Protein AF-A0A931EDD7-F1 (afdb_monomer_lite)

Radius of gyration: 15.5 Å; chains: 1; bounding box: 37×29×43 Å

pLDDT: mean 77.23, std 17.89, range [28.16, 93.38]

Secondary structure (DSSP, 8-state):
--STTSPP---PPP--EEEEE-----TT-----B--SSSEEEE--S-BEEEEETTEEEEE-TT-EEEE---STT-EE-S----B-----EEEE--

Sequence (95 aa):
MFAPPAPPLDVSDAVPVRELLFIRFAAGWTDPAHPAPARQWMFVLSGRGETTVDGETRAWGPGDVFLLEDTSGPGHGPPSSKMLCWPWSVAKGIG

Foldseek 3Di:
DPDPPDDDDDDDPDFDFPDKDKDDDAFQDFDAFDADCAFWKDAQQAWKWWKDDPNDIDIDGHGDMDGRPRNDDRHMGDVDIGTDDDIGIITHTDD

Structure (mmCIF, N/CA/C/O backbone):
data_AF-A0A931EDD7-F1
#
_entry.id   AF-A0A931EDD7-F1
#
loop_
_atom_site.group_PDB
_atom_site.id
_atom_site.type_symbol
_atom_site.label_atom_id
_atom_site.label_alt_id
_atom_site.label_comp_id
_atom_site.label_asym_id
_atom_site.label_entity_id
_atom_site.label_seq_id
_atom_site.pdbx_PDB_ins_code
_atom_site.Cartn_x
_atom_site.Cartn_y
_atom_site.Cartn_z
_atom_site.occupancy
_atom_site.B_iso_or_equiv
_atom_site.auth_seq_id
_atom_site.auth_comp_id
_atom_site.auth_asym_id
_atom_site.auth_atom_id
_atom_site.pdbx_PDB_model_num
ATOM 1 N N . MET A 1 1 ? 16.829 -9.693 -17.714 1.00 64.81 1 MET A N 1
ATOM 2 C CA . MET A 1 1 ? 17.022 -8.535 -18.621 1.00 64.81 1 MET A CA 1
ATOM 3 C C . MET A 1 1 ? 15.655 -7.926 -18.876 1.00 64.81 1 MET A C 1
ATOM 5 O O . MET A 1 1 ? 14.783 -8.672 -19.294 1.00 64.81 1 MET A O 1
ATOM 9 N N . PHE A 1 2 ? 15.446 -6.643 -18.566 1.00 78.69 2 PHE A N 1
ATOM 10 C CA . PHE A 1 2 ? 14.110 -6.026 -18.611 1.00 78.69 2 PHE A CA 1
ATOM 11 C C . PHE A 1 2 ? 13.738 -5.505 -20.006 1.00 78.69 2 PHE A C 1
ATOM 13 O O . PHE A 1 2 ? 12.757 -5.952 -20.589 1.00 78.69 2 PHE A O 1
ATOM 20 N N . ALA A 1 3 ? 14.545 -4.593 -20.558 1.00 83.50 3 ALA A N 1
ATOM 21 C CA . ALA A 1 3 ? 14.294 -3.969 -21.856 1.00 83.50 3 ALA A CA 1
ATOM 22 C C . ALA A 1 3 ? 15.617 -3.553 -22.539 1.00 83.50 3 ALA A C 1
ATOM 24 O O . ALA A 1 3 ? 16.202 -2.539 -22.159 1.00 83.50 3 ALA A O 1
ATOM 25 N N . PRO A 1 4 ? 16.121 -4.296 -23.542 1.00 82.38 4 PRO A N 1
ATOM 26 C CA . PRO A 1 4 ? 17.219 -3.819 -24.385 1.00 82.38 4 PRO A CA 1
ATOM 27 C C . PRO A 1 4 ? 16.820 -2.515 -25.111 1.00 82.38 4 PRO A C 1
ATOM 29 O O . PRO A 1 4 ? 15.659 -2.388 -25.499 1.00 82.38 4 PRO A O 1
ATOM 32 N N . PRO A 1 5 ? 17.739 -1.558 -25.348 1.00 90.12 5 PRO A N 1
ATOM 33 C CA . PRO A 1 5 ? 19.176 -1.589 -25.069 1.00 90.12 5 PRO A CA 1
ATOM 34 C C . PRO A 1 5 ? 19.556 -1.017 -23.687 1.00 90.12 5 PRO A C 1
ATOM 36 O O . PRO A 1 5 ? 20.710 -0.639 -23.494 1.00 90.12 5 PRO A O 1
ATOM 39 N N . ALA A 1 6 ? 18.618 -0.897 -22.738 1.00 89.56 6 ALA A N 1
ATOM 40 C CA . ALA A 1 6 ? 18.935 -0.353 -21.420 1.00 89.56 6 ALA A CA 1
ATOM 41 C C . ALA A 1 6 ? 19.986 -1.222 -20.691 1.00 89.56 6 ALA A C 1
ATOM 43 O O . ALA A 1 6 ? 19.992 -2.448 -20.868 1.00 89.56 6 ALA A O 1
ATOM 44 N N . PRO A 1 7 ? 20.858 -0.616 -19.860 1.00 90.88 7 PRO A N 1
ATOM 45 C CA . PRO A 1 7 ? 21.776 -1.362 -19.006 1.00 90.88 7 PRO A CA 1
ATOM 46 C C . PRO A 1 7 ? 21.047 -2.392 -18.126 1.00 90.88 7 PRO A C 1
ATOM 48 O O . PRO A 1 7 ? 19.865 -2.207 -17.816 1.00 90.88 7 PRO A O 1
ATOM 51 N N . PRO A 1 8 ? 21.728 -3.466 -17.687 1.00 88.88 8 PRO A N 1
ATOM 52 C CA . PRO A 1 8 ? 21.177 -4.376 -16.692 1.00 88.88 8 PRO A CA 1
ATOM 53 C C . PRO A 1 8 ? 20.741 -3.628 -15.427 1.00 88.88 8 PRO A C 1
ATOM 55 O O . PRO A 1 8 ? 21.446 -2.745 -14.943 1.00 88.88 8 PRO A O 1
ATOM 58 N N . LEU A 1 9 ? 19.593 -4.029 -14.891 1.00 89.94 9 LEU A N 1
ATOM 59 C CA . LEU A 1 9 ? 19.098 -3.645 -13.576 1.00 89.94 9 LEU A CA 1
ATOM 60 C C . LEU A 1 9 ? 18.587 -4.895 -12.860 1.00 89.94 9 LEU A C 1
ATOM 62 O O . LEU A 1 9 ? 18.176 -5.859 -13.520 1.00 89.94 9 LEU A O 1
ATOM 66 N N . ASP A 1 10 ? 18.587 -4.850 -11.533 1.00 90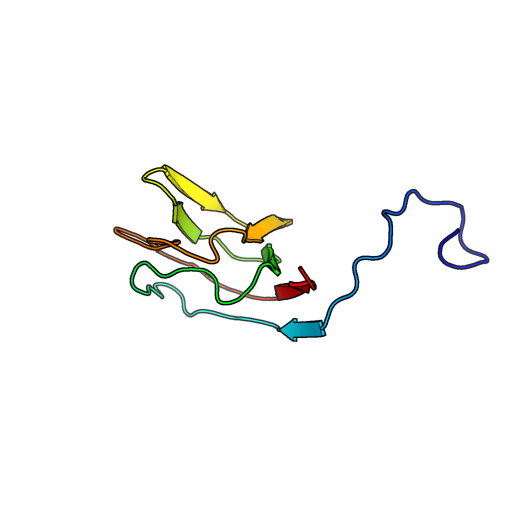.62 10 ASP A N 1
ATOM 67 C CA . ASP A 1 10 ? 17.917 -5.849 -10.711 1.00 90.62 10 ASP A CA 1
ATOM 68 C C . ASP A 1 10 ? 16.399 -5.690 -10.857 1.00 90.62 10 ASP A C 1
ATOM 70 O O . ASP A 1 10 ? 15.858 -4.583 -10.807 1.00 90.62 10 ASP A O 1
ATOM 74 N N . VAL A 1 11 ? 15.708 -6.806 -11.077 1.00 88.75 11 VAL A N 1
ATOM 75 C CA . VAL A 1 11 ? 14.250 -6.866 -11.233 1.00 88.75 11 VAL A CA 1
ATOM 76 C C . VAL A 1 11 ? 13.760 -8.080 -10.461 1.00 88.75 11 VAL A C 1
ATOM 78 O O . VAL A 1 11 ? 14.406 -9.128 -10.497 1.00 88.75 11 VAL A O 1
ATOM 81 N N . SER A 1 12 ? 12.624 -7.953 -9.779 1.00 88.12 12 SER A N 1
ATOM 82 C CA . SER A 1 12 ? 11.923 -9.110 -9.226 1.00 88.12 12 SER A CA 1
ATOM 83 C C . SER A 1 12 ? 11.388 -10.016 -10.338 1.00 88.12 12 SER A C 1
ATOM 85 O O . SER A 1 12 ? 11.275 -9.612 -11.499 1.00 88.12 12 SER A O 1
ATOM 87 N N . ASP A 1 13 ? 10.932 -11.208 -9.962 1.00 88.75 13 ASP A N 1
ATOM 88 C CA . ASP A 1 13 ? 9.995 -11.945 -10.80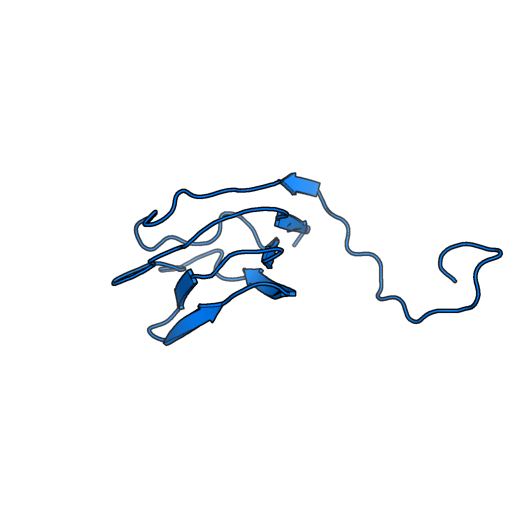4 1.00 88.75 13 ASP A CA 1
ATOM 89 C C . ASP A 1 13 ? 8.727 -11.112 -11.069 1.00 88.75 13 ASP A C 1
ATOM 91 O O . ASP A 1 13 ? 8.337 -10.240 -10.280 1.00 88.75 13 ASP A O 1
ATOM 95 N N . ALA A 1 14 ? 8.083 -11.369 -12.207 1.00 85.81 14 ALA A N 1
ATOM 96 C CA . ALA A 1 14 ? 6.853 -10.686 -12.581 1.00 85.81 14 ALA A CA 1
ATOM 97 C C . ALA A 1 14 ? 5.679 -11.196 -11.733 1.00 85.81 14 ALA A C 1
ATOM 99 O O . ALA A 1 14 ? 5.324 -12.372 -11.798 1.00 85.81 14 ALA A O 1
ATOM 100 N N . VAL A 1 15 ? 5.034 -10.299 -10.983 1.00 84.31 15 VAL A N 1
ATOM 101 C CA . VAL A 1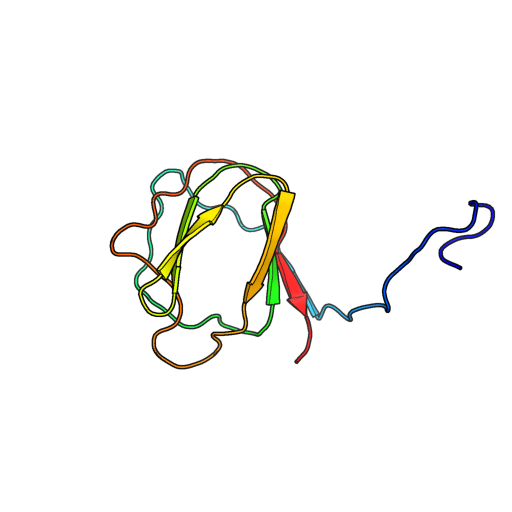 15 ? 3.793 -10.608 -10.262 1.00 84.31 15 VAL A CA 1
ATOM 102 C C . VAL A 1 15 ? 2.600 -10.352 -11.192 1.00 84.31 15 VAL A C 1
ATOM 104 O O . VAL A 1 15 ? 2.349 -9.195 -11.537 1.00 84.31 15 VAL A O 1
ATOM 107 N N . PRO A 1 16 ? 1.843 -11.382 -11.616 1.00 83.19 16 PRO A N 1
ATOM 108 C CA . PRO A 1 16 ? 0.623 -11.181 -12.390 1.00 83.19 16 PRO A CA 1
ATOM 109 C C . PRO A 1 16 ? -0.433 -10.422 -11.574 1.00 83.19 16 PRO A C 1
ATOM 111 O O . PRO A 1 16 ? -0.808 -10.817 -10.468 1.00 83.19 16 PRO A O 1
ATOM 114 N N . VAL A 1 17 ? -0.933 -9.331 -12.155 1.00 81.25 17 VAL A N 1
ATOM 115 C CA . VAL A 1 17 ? -1.975 -8.467 -11.586 1.00 81.25 17 VAL A CA 1
ATOM 116 C C . VAL A 1 17 ? -3.261 -8.669 -12.377 1.00 81.25 17 VAL A C 1
ATOM 118 O O . VAL A 1 17 ? -3.258 -8.583 -13.603 1.00 81.25 17 VAL A O 1
ATOM 121 N N . ARG A 1 18 ? -4.370 -8.923 -11.677 1.00 83.94 18 ARG A N 1
ATOM 122 C CA . ARG A 1 18 ? -5.698 -9.059 -12.295 1.00 83.94 18 ARG A CA 1
ATOM 123 C C . ARG A 1 18 ? -6.337 -7.697 -12.568 1.00 83.94 18 ARG A C 1
ATOM 125 O O . ARG A 1 18 ? -6.917 -7.485 -13.625 1.00 83.94 18 ARG A O 1
ATOM 132 N N . GLU A 1 19 ? -6.254 -6.801 -11.590 1.00 84.31 19 GLU A N 1
ATOM 133 C CA . GLU A 1 19 ? -6.894 -5.484 -11.579 1.00 84.31 19 GLU A CA 1
ATOM 134 C C . GLU A 1 19 ? -5.915 -4.463 -10.971 1.00 84.31 19 GLU A C 1
ATOM 136 O O . GLU A 1 19 ? -5.312 -4.721 -9.928 1.00 84.31 19 GLU A O 1
ATOM 141 N N . LEU A 1 20 ? -5.773 -3.298 -11.607 1.00 84.44 20 LEU A N 1
ATOM 142 C CA . LEU A 1 20 ? -5.053 -2.141 -11.067 1.00 84.44 20 LEU A CA 1
ATOM 143 C C . LEU A 1 20 ? -6.074 -1.029 -10.809 1.00 84.44 20 LEU A C 1
ATOM 145 O O . LEU A 1 20 ? -6.821 -0.644 -11.708 1.00 84.44 20 LEU A O 1
ATOM 149 N N . LEU A 1 21 ? -6.106 -0.522 -9.583 1.00 82.50 21 LEU A N 1
ATOM 150 C CA . LEU A 1 21 ? -7.024 0.514 -9.124 1.00 82.50 21 LEU A CA 1
ATOM 151 C C . LEU A 1 21 ? -6.225 1.732 -8.661 1.00 82.50 21 LEU A C 1
ATOM 153 O O . LEU A 1 21 ? -5.100 1.615 -8.190 1.00 82.50 21 LEU A O 1
ATOM 157 N N . PHE A 1 22 ? -6.817 2.918 -8.745 1.00 82.44 22 PHE A N 1
ATOM 158 C CA . PHE A 1 22 ? -6.238 4.138 -8.183 1.00 82.44 22 PHE A CA 1
ATOM 159 C C . PHE A 1 22 ? -7.197 4.672 -7.129 1.00 82.44 22 PHE A C 1
ATOM 161 O O . PHE A 1 22 ? -8.085 5.472 -7.419 1.00 82.44 22 PHE A O 1
ATOM 168 N N . ILE A 1 23 ? -7.055 4.157 -5.908 1.00 78.94 23 ILE A N 1
ATOM 169 C CA . ILE A 1 23 ? -7.961 4.488 -4.811 1.00 78.94 23 ILE A CA 1
ATOM 170 C C . ILE A 1 23 ? -7.552 5.828 -4.196 1.00 78.94 23 ILE A C 1
ATOM 172 O O . ILE A 1 23 ? -6.373 6.147 -4.036 1.00 78.94 23 ILE A O 1
ATOM 176 N N . ARG A 1 24 ? -8.561 6.631 -3.869 1.00 78.44 24 ARG A N 1
ATOM 177 C CA . ARG A 1 24 ? -8.436 7.867 -3.106 1.00 78.44 24 ARG A CA 1
ATOM 178 C C . ARG A 1 24 ? -9.512 7.871 -2.040 1.00 78.44 24 ARG A C 1
ATOM 180 O O . ARG A 1 24 ? -10.686 7.687 -2.350 1.00 78.44 24 ARG A O 1
ATOM 187 N N . PHE A 1 25 ? -9.110 8.225 -0.833 1.00 78.56 25 PHE A N 1
ATOM 188 C CA . PHE A 1 25 ? -10.016 8.497 0.268 1.00 78.56 25 PHE A CA 1
ATOM 189 C C . PHE A 1 25 ? -10.001 9.996 0.588 1.00 78.56 25 PHE A C 1
ATOM 191 O O . PHE A 1 25 ? -9.056 10.718 0.249 1.00 78.56 25 PHE A O 1
ATOM 198 N N . ALA A 1 26 ? -11.071 10.490 1.207 1.00 80.00 26 ALA A N 1
ATOM 199 C CA . ALA A 1 26 ? -11.115 11.863 1.699 1.00 80.00 26 ALA A CA 1
ATOM 200 C C . ALA A 1 26 ? -10.217 12.026 2.938 1.00 80.00 26 ALA A C 1
ATOM 202 O O . ALA A 1 26 ? -9.956 11.064 3.661 1.00 80.00 26 ALA A O 1
ATOM 203 N N . ALA A 1 27 ? -9.768 13.253 3.217 1.00 78.12 27 ALA A N 1
ATOM 204 C CA . ALA A 1 27 ? -9.141 13.535 4.504 1.00 78.12 27 ALA A CA 1
ATOM 205 C C . ALA A 1 27 ? -10.164 13.310 5.635 1.00 78.12 27 ALA A C 1
ATOM 207 O O . ALA A 1 27 ? -11.308 13.749 5.530 1.00 78.12 27 ALA A O 1
ATOM 208 N N . GLY A 1 28 ? -9.759 12.605 6.690 1.00 79.69 28 GLY A N 1
ATOM 209 C CA . GLY A 1 28 ? -10.640 12.167 7.771 1.00 79.69 28 GLY A CA 1
ATOM 210 C C . GLY A 1 28 ? -11.550 10.980 7.433 1.00 79.69 28 GLY A C 1
ATOM 211 O O . GLY A 1 28 ? -12.397 10.655 8.258 1.00 79.69 28 GLY A O 1
ATOM 212 N N . TRP A 1 29 ? -11.401 10.335 6.266 1.00 80.88 29 TRP A N 1
ATOM 213 C CA . TRP A 1 29 ? -12.141 9.108 5.953 1.00 80.88 29 TRP A CA 1
ATOM 214 C C . TRP A 1 29 ? -11.767 7.977 6.917 1.00 80.88 29 TRP A C 1
ATOM 216 O O . TRP A 1 29 ? -10.587 7.753 7.182 1.00 80.88 29 TRP A O 1
ATOM 226 N N . THR A 1 30 ? -12.792 7.275 7.392 1.00 80.19 30 THR A N 1
ATOM 227 C CA . THR A 1 30 ? -12.753 6.136 8.317 1.00 80.19 30 THR A CA 1
ATOM 228 C C . THR A 1 30 ? -13.764 5.096 7.847 1.00 80.19 30 THR A C 1
ATOM 230 O O . THR A 1 30 ? -14.834 5.481 7.374 1.00 80.19 30 THR A O 1
ATOM 233 N N . ASP A 1 31 ? -13.492 3.820 8.087 1.00 75.00 31 ASP A N 1
ATOM 234 C CA . ASP A 1 31 ? -14.392 2.695 7.800 1.00 75.00 31 ASP A CA 1
ATOM 235 C C . ASP A 1 31 ? -14.290 1.679 8.950 1.00 75.00 31 ASP A C 1
ATOM 237 O O . ASP A 1 31 ? -13.237 1.652 9.583 1.00 75.00 31 ASP A O 1
ATOM 241 N N . PRO A 1 32 ? -15.314 0.883 9.307 1.00 82.69 32 PRO A N 1
ATOM 242 C CA . PRO A 1 32 ? -15.182 -0.136 10.350 1.00 82.69 32 PRO A CA 1
ATOM 243 C C . PRO A 1 32 ? -14.125 -1.197 10.009 1.00 82.69 32 PRO A C 1
ATOM 245 O O . PRO A 1 32 ? -13.766 -1.374 8.846 1.00 82.69 32 PRO A O 1
ATOM 248 N N . ALA A 1 33 ? -13.654 -1.934 11.020 1.00 84.38 33 ALA A N 1
ATOM 249 C CA . ALA A 1 33 ? -12.721 -3.038 10.799 1.00 84.38 33 ALA A CA 1
ATOM 250 C C . ALA A 1 33 ? -13.333 -4.114 9.885 1.00 84.38 33 ALA A C 1
ATOM 252 O O . ALA A 1 33 ? -14.450 -4.579 10.135 1.00 84.38 33 ALA A O 1
ATOM 253 N N . HIS A 1 34 ? -12.615 -4.473 8.821 1.00 84.62 34 HIS A N 1
ATOM 254 C CA . HIS A 1 34 ? -13.056 -5.447 7.826 1.00 84.62 34 HIS A CA 1
ATOM 255 C C . HIS A 1 34 ? -11.865 -6.175 7.182 1.00 84.62 34 HIS A C 1
ATOM 257 O O . HIS A 1 34 ? -10.787 -5.591 7.058 1.00 84.62 34 HIS A O 1
ATOM 263 N N . PRO A 1 35 ? -12.029 -7.441 6.753 1.00 87.88 35 PRO A N 1
ATOM 264 C CA . PRO A 1 35 ? -10.988 -8.161 6.029 1.00 87.88 35 PRO A CA 1
ATOM 265 C C . PRO A 1 35 ? -10.766 -7.576 4.632 1.00 87.88 35 PRO A C 1
ATOM 267 O O . PRO A 1 35 ? -11.709 -7.148 3.957 1.00 87.88 35 PRO A O 1
ATOM 270 N N . ALA A 1 36 ? -9.522 -7.624 4.157 1.00 88.38 36 ALA A N 1
ATOM 271 C CA . ALA A 1 36 ? -9.188 -7.234 2.794 1.00 88.38 36 ALA A CA 1
ATOM 272 C C . ALA A 1 36 ? -9.940 -8.116 1.766 1.00 88.38 36 ALA A C 1
ATOM 274 O O . ALA A 1 36 ? -9.915 -9.343 1.869 1.00 88.38 36 ALA A O 1
ATOM 275 N N . PRO A 1 37 ? -10.564 -7.549 0.713 1.00 86.25 37 PRO A N 1
ATOM 276 C CA . PRO A 1 37 ? -11.408 -8.313 -0.220 1.00 86.25 37 PRO A CA 1
ATOM 277 C C . PRO A 1 37 ? -10.634 -9.275 -1.143 1.00 86.25 37 PRO A C 1
ATOM 279 O O . PRO A 1 37 ? -11.242 -10.015 -1.916 1.00 86.25 37 PRO A O 1
ATOM 282 N N . ALA A 1 38 ? -9.303 -9.213 -1.124 1.00 88.44 38 ALA A N 1
ATOM 283 C CA . ALA A 1 38 ? -8.366 -10.122 -1.777 1.00 88.44 38 ALA A CA 1
ATOM 284 C C . ALA A 1 38 ? -6.954 -9.849 -1.240 1.00 88.44 38 ALA A C 1
ATOM 286 O O . ALA A 1 38 ? -6.686 -8.745 -0.751 1.00 88.44 38 ALA A O 1
ATOM 287 N N . ARG A 1 39 ? -6.041 -10.809 -1.417 1.00 88.62 39 ARG A N 1
ATOM 288 C CA . ARG A 1 39 ? -4.614 -10.599 -1.181 1.00 88.62 39 ARG A CA 1
ATOM 289 C C . ARG A 1 39 ? -4.065 -9.624 -2.224 1.00 88.62 39 ARG A C 1
ATOM 291 O O . ARG A 1 39 ? -4.131 -9.900 -3.421 1.00 88.62 39 ARG A O 1
ATOM 298 N N . GLN A 1 40 ? -3.587 -8.454 -1.807 1.00 87.81 40 GLN A N 1
ATOM 299 C CA . GLN A 1 40 ? -3.285 -7.363 -2.745 1.00 87.81 40 GLN A CA 1
ATOM 300 C C . GLN A 1 40 ? -2.189 -6.420 -2.254 1.00 87.81 40 GLN A C 1
ATOM 302 O O . GLN A 1 40 ? -1.985 -6.257 -1.054 1.00 87.81 40 GLN A O 1
ATOM 307 N N . TRP A 1 41 ? -1.513 -5.772 -3.202 1.00 89.38 41 TRP A N 1
ATOM 308 C CA . TRP A 1 41 ? -0.500 -4.764 -2.922 1.00 89.38 41 TRP A CA 1
ATOM 309 C C . TRP A 1 41 ? -1.110 -3.362 -2.921 1.00 89.38 41 TRP A C 1
ATOM 311 O O . TRP A 1 41 ? -1.761 -2.952 -3.885 1.00 89.38 41 TRP A O 1
ATOM 321 N N . MET A 1 42 ? -0.843 -2.595 -1.870 1.00 88.00 42 MET A N 1
ATOM 322 C CA . MET A 1 42 ? -1.158 -1.173 -1.779 1.00 88.00 42 MET A CA 1
ATOM 323 C C . MET A 1 42 ? 0.142 -0.373 -1.742 1.00 88.00 42 MET A C 1
ATOM 325 O O . MET A 1 42 ? 1.016 -0.643 -0.922 1.00 88.00 42 MET A O 1
ATOM 329 N N . PHE A 1 43 ? 0.261 0.613 -2.629 1.00 90.81 43 PHE A N 1
ATOM 330 C CA . PHE A 1 43 ? 1.424 1.492 -2.713 1.00 90.81 43 PHE A CA 1
ATOM 331 C C . PHE A 1 43 ? 0.972 2.882 -2.290 1.00 90.81 43 PHE A C 1
ATOM 333 O O . PHE A 1 43 ? 0.157 3.500 -2.970 1.00 90.81 43 PHE A O 1
ATOM 340 N N . VAL A 1 44 ? 1.473 3.393 -1.170 1.00 90.12 44 VAL A N 1
ATOM 341 C CA . VAL A 1 44 ? 1.125 4.743 -0.726 1.00 90.12 44 VAL A CA 1
ATOM 342 C C . VAL A 1 44 ? 1.978 5.723 -1.512 1.00 90.12 44 VAL A C 1
ATOM 344 O O . VAL A 1 44 ? 3.094 6.059 -1.136 1.00 90.12 44 VAL A O 1
ATOM 347 N N . LEU A 1 45 ? 1.465 6.192 -2.645 1.00 89.38 45 LEU A N 1
ATOM 348 C CA . LEU A 1 45 ? 2.202 7.131 -3.492 1.00 89.38 45 LEU A CA 1
ATOM 349 C C . LEU A 1 45 ? 2.159 8.581 -2.968 1.00 89.38 45 LEU A C 1
ATOM 351 O O . LEU A 1 45 ? 2.827 9.455 -3.517 1.00 89.38 45 LEU A O 1
ATOM 355 N N . SER A 1 46 ? 1.399 8.850 -1.899 1.00 84.19 46 SER A N 1
ATOM 356 C CA . SER A 1 46 ? 1.251 10.170 -1.272 1.00 84.19 46 SER A CA 1
ATOM 357 C C . SER A 1 46 ? 0.407 10.122 0.013 1.00 84.19 46 SER A C 1
ATOM 359 O O . SER A 1 46 ? -0.235 9.119 0.319 1.00 84.19 46 SER A O 1
ATOM 361 N N . GLY A 1 47 ? 0.333 11.256 0.717 1.00 84.50 47 GLY A N 1
ATOM 362 C CA . GLY A 1 47 ? -0.485 11.401 1.919 1.00 84.50 47 GLY A CA 1
ATOM 363 C C . GLY A 1 47 ? 0.024 10.589 3.097 1.00 84.50 47 GLY A C 1
ATOM 364 O O . GLY A 1 47 ? 1.133 10.064 3.063 1.00 84.50 47 GLY A O 1
ATOM 365 N N . ARG A 1 48 ? -0.749 10.562 4.182 1.00 85.50 48 ARG A N 1
ATOM 366 C CA . ARG A 1 48 ? -0.438 9.809 5.404 1.00 85.50 48 ARG A CA 1
ATOM 367 C C . ARG A 1 48 ? -1.703 9.245 6.035 1.00 85.50 48 ARG A C 1
ATOM 369 O O . ARG A 1 48 ? -2.793 9.776 5.824 1.00 85.50 48 ARG A O 1
ATOM 376 N N . GLY A 1 49 ? -1.549 8.214 6.846 1.00 85.44 49 GLY A N 1
ATOM 377 C CA . GLY A 1 49 ? -2.645 7.622 7.598 1.00 85.44 49 GLY A CA 1
ATOM 378 C C . GLY A 1 49 ? -2.148 6.632 8.636 1.00 85.44 49 GLY A C 1
ATOM 379 O O . GLY A 1 49 ? -0.949 6.516 8.888 1.00 85.44 49 GLY A O 1
ATOM 380 N N . GLU A 1 50 ? -3.099 5.940 9.246 1.00 88.00 50 GLU A N 1
ATOM 381 C CA . GLU A 1 50 ? -2.859 4.902 10.237 1.00 88.00 50 GLU A CA 1
ATOM 382 C C . GLU A 1 50 ? -3.922 3.807 10.100 1.00 88.00 50 GLU A C 1
ATOM 384 O O . GLU A 1 50 ? -5.089 4.085 9.796 1.00 88.00 50 GLU A O 1
ATOM 389 N N . THR A 1 51 ? -3.514 2.563 10.324 1.00 85.12 51 THR A N 1
ATOM 390 C CA . THR A 1 51 ? -4.374 1.378 10.242 1.00 85.12 51 THR A CA 1
ATOM 391 C C . THR A 1 51 ? -4.050 0.460 11.413 1.00 85.12 51 THR A C 1
ATOM 393 O O . THR A 1 51 ? -2.876 0.160 11.632 1.00 85.12 51 THR A O 1
ATOM 396 N N . THR A 1 52 ? -5.058 0.007 12.163 1.00 85.75 52 THR A N 1
ATOM 397 C CA . THR A 1 52 ? -4.872 -1.019 13.197 1.00 85.75 52 THR A CA 1
ATOM 398 C C . THR A 1 52 ? -5.146 -2.401 12.611 1.00 85.75 52 THR A C 1
ATOM 400 O O . THR A 1 52 ? -6.163 -2.602 11.948 1.00 85.75 52 THR A O 1
ATOM 403 N N . VAL A 1 53 ? -4.236 -3.346 12.862 1.00 84.69 53 VAL A N 1
ATOM 404 C CA . VAL A 1 53 ? -4.358 -4.775 12.520 1.00 84.69 53 VAL A CA 1
ATOM 405 C C . VAL A 1 53 ? -3.910 -5.572 13.741 1.00 84.69 53 VAL A C 1
ATOM 407 O O . VAL A 1 53 ? -2.892 -5.232 14.338 1.00 84.69 53 VAL A O 1
ATOM 410 N N . ASP A 1 54 ? -4.686 -6.571 14.166 1.00 83.44 54 ASP A N 1
ATOM 411 C CA . ASP A 1 54 ? -4.402 -7.410 15.349 1.00 83.44 54 ASP A CA 1
ATOM 412 C C . ASP A 1 54 ? -4.068 -6.629 16.644 1.00 83.44 54 ASP A C 1
ATOM 414 O O . ASP A 1 54 ? -3.349 -7.098 17.525 1.00 83.44 54 ASP A O 1
ATOM 418 N N . GLY A 1 55 ? -4.617 -5.416 16.779 1.00 82.31 55 GLY A N 1
ATOM 419 C CA . GLY A 1 55 ? -4.375 -4.509 17.908 1.00 82.31 55 GLY A CA 1
ATOM 420 C C . GLY A 1 55 ? -3.141 -3.605 17.769 1.00 82.31 55 GLY A C 1
ATOM 421 O O . GLY A 1 55 ? -2.977 -2.691 18.577 1.00 82.31 55 GLY A O 1
ATOM 422 N N . GLU A 1 56 ? -2.312 -3.784 16.739 1.00 84.00 56 GLU A N 1
ATOM 423 C CA . GLU A 1 56 ? -1.182 -2.905 16.426 1.00 84.00 56 GLU A CA 1
ATOM 424 C C . GLU A 1 56 ? -1.581 -1.800 15.442 1.00 84.00 56 GLU A C 1
ATOM 426 O O . GLU A 1 56 ? -1.934 -2.073 14.294 1.00 84.00 56 GLU A O 1
ATOM 431 N N . THR A 1 57 ? -1.474 -0.533 15.852 1.00 87.44 57 THR A N 1
ATOM 432 C CA . THR A 1 57 ? -1.643 0.610 14.939 1.00 87.44 57 THR A CA 1
ATOM 433 C C . THR A 1 57 ? -0.346 0.902 14.196 1.00 87.44 57 THR A C 1
ATOM 435 O O . THR A 1 57 ? 0.680 1.205 14.805 1.00 87.44 57 THR A O 1
ATOM 438 N N . ARG A 1 58 ? -0.406 0.865 12.864 1.00 86.56 58 ARG A N 1
ATOM 439 C CA . ARG A 1 58 ? 0.717 1.133 11.963 1.00 86.56 58 ARG A CA 1
ATOM 440 C C . ARG A 1 58 ? 0.449 2.423 11.197 1.00 86.56 58 ARG A C 1
ATOM 442 O O . ARG A 1 58 ? -0.529 2.515 10.457 1.00 86.56 58 ARG A O 1
ATOM 449 N N . ALA A 1 59 ? 1.302 3.423 11.407 1.00 91.00 59 ALA 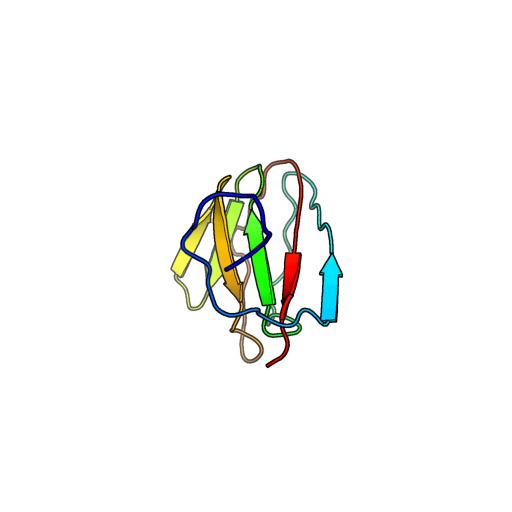A N 1
ATOM 450 C CA . ALA A 1 59 ? 1.288 4.667 10.644 1.00 91.00 59 ALA A CA 1
ATOM 451 C C . ALA A 1 59 ? 2.009 4.482 9.302 1.00 91.00 59 ALA A C 1
ATOM 453 O O . ALA A 1 59 ? 2.958 3.705 9.214 1.00 91.00 59 ALA A O 1
ATOM 454 N N . TRP A 1 60 ? 1.575 5.215 8.279 1.00 91.44 60 TRP A N 1
ATOM 455 C CA . TRP A 1 60 ? 2.093 5.086 6.918 1.00 91.44 60 TRP A CA 1
ATOM 456 C C . TRP A 1 60 ? 2.041 6.399 6.125 1.00 91.44 60 TRP A C 1
ATOM 458 O O . TRP A 1 60 ? 1.345 7.352 6.493 1.00 91.44 60 TRP A O 1
ATOM 468 N N . GLY A 1 61 ? 2.816 6.477 5.044 1.00 89.75 61 GLY A N 1
ATOM 469 C CA . GLY A 1 61 ? 2.996 7.662 4.214 1.00 89.75 61 GLY A CA 1
ATOM 470 C C . GLY A 1 61 ? 3.682 7.398 2.863 1.00 89.75 61 GLY A C 1
ATOM 471 O O . GLY A 1 61 ? 3.761 6.257 2.419 1.00 89.75 61 GLY A O 1
ATOM 472 N N . PRO A 1 62 ? 4.156 8.450 2.164 1.00 92.00 62 PRO A N 1
ATOM 473 C CA . PRO A 1 62 ? 4.562 8.341 0.766 1.00 92.00 62 PRO A CA 1
ATOM 474 C C . PRO A 1 62 ? 5.808 7.465 0.599 1.00 92.00 62 PRO A C 1
ATOM 476 O O . PRO A 1 62 ? 6.837 7.742 1.213 1.00 92.00 62 PRO A O 1
ATOM 479 N N . GLY A 1 63 ? 5.721 6.462 -0.271 1.00 91.00 63 GLY A N 1
ATOM 480 C CA . GLY A 1 63 ? 6.759 5.460 -0.516 1.00 91.00 63 GLY A CA 1
ATOM 481 C C . GLY A 1 63 ? 6.532 4.131 0.210 1.00 91.00 63 GLY A C 1
ATOM 482 O O . GLY A 1 63 ? 7.170 3.148 -0.162 1.00 91.00 63 GLY A O 1
ATOM 483 N N . ASP A 1 64 ? 5.617 4.068 1.183 1.00 93.38 64 ASP A N 1
ATOM 484 C CA . ASP A 1 64 ? 5.315 2.820 1.885 1.00 93.38 64 ASP A CA 1
ATOM 485 C C . ASP A 1 64 ? 4.546 1.839 0.988 1.00 93.38 64 ASP A C 1
ATOM 487 O O . ASP A 1 64 ? 3.721 2.222 0.150 1.00 93.38 64 ASP A O 1
ATOM 491 N N . VAL A 1 65 ? 4.813 0.547 1.184 1.00 90.81 65 VAL A N 1
ATOM 492 C CA . VAL A 1 65 ? 4.227 -0.547 0.406 1.00 90.81 65 VAL A CA 1
ATOM 493 C C . VAL A 1 65 ? 3.700 -1.614 1.355 1.00 90.81 65 VAL A C 1
ATOM 495 O O . VAL A 1 65 ? 4.440 -2.129 2.192 1.00 90.81 65 VAL A O 1
ATOM 498 N N . PHE A 1 66 ? 2.429 -1.975 1.192 1.00 86.81 66 PHE A N 1
ATOM 499 C CA . PHE A 1 66 ? 1.762 -3.005 1.981 1.00 86.81 66 PHE A CA 1
ATOM 500 C C . PHE A 1 66 ? 1.332 -4.161 1.103 1.00 86.81 66 PHE A C 1
ATOM 502 O O . PHE A 1 66 ? 0.773 -3.960 0.026 1.00 86.81 66 PHE A O 1
ATOM 509 N N . LEU A 1 67 ? 1.525 -5.368 1.617 1.00 89.06 67 LEU A N 1
ATOM 510 C CA . LEU A 1 67 ? 0.803 -6.542 1.173 1.00 89.06 67 LEU A CA 1
ATOM 511 C C . LEU A 1 67 ? -0.311 -6.796 2.190 1.00 89.06 67 LEU A C 1
ATOM 513 O O . LEU A 1 67 ? -0.033 -7.058 3.358 1.00 89.06 67 LEU A O 1
ATOM 517 N N . LEU A 1 68 ? -1.560 -6.674 1.754 1.00 88.50 68 LEU A N 1
ATOM 518 C CA . LEU A 1 68 ? -2.726 -6.997 2.566 1.00 88.50 68 LEU A CA 1
ATOM 519 C C . LEU A 1 68 ? -2.974 -8.501 2.424 1.00 88.50 68 LEU A C 1
ATOM 521 O O . LEU A 1 68 ? -3.263 -8.969 1.321 1.00 88.50 68 LEU A O 1
ATOM 525 N N . GLU A 1 69 ? -2.823 -9.252 3.515 1.00 88.75 69 GLU A N 1
ATOM 526 C CA . GLU A 1 69 ? -3.029 -10.713 3.570 1.00 88.75 69 GLU A CA 1
ATOM 527 C C . GLU A 1 69 ? -4.199 -11.109 4.490 1.00 88.75 69 GLU A C 1
ATOM 529 O O . GLU A 1 69 ? -4.626 -12.265 4.493 1.00 88.75 69 GLU A O 1
ATOM 534 N N . ASP A 1 70 ? -4.773 -10.139 5.207 1.00 86.19 70 ASP A N 1
ATOM 535 C CA . ASP A 1 70 ? -5.879 -10.232 6.168 1.00 86.19 70 ASP A CA 1
ATOM 536 C C . ASP A 1 70 ? -7.245 -10.439 5.481 1.00 86.19 70 ASP A C 1
ATOM 538 O O . ASP A 1 70 ? -8.234 -9.753 5.717 1.00 86.19 70 ASP A O 1
ATOM 542 N N . THR A 1 71 ? -7.300 -11.428 4.595 1.00 90.94 71 THR A N 1
ATOM 543 C CA . THR A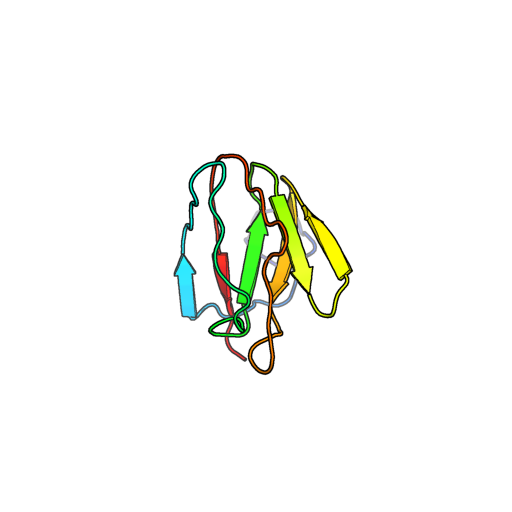 1 71 ? -8.463 -11.777 3.763 1.00 90.94 71 THR A CA 1
ATOM 544 C C . THR A 1 71 ? -9.579 -12.511 4.516 1.00 90.94 71 THR A C 1
ATOM 546 O O . THR A 1 71 ? -10.601 -12.878 3.936 1.00 90.94 71 THR A O 1
ATOM 549 N N . SER A 1 72 ? -9.400 -12.736 5.818 1.00 87.44 72 SER A N 1
ATOM 550 C CA . SER A 1 72 ? -10.375 -13.364 6.711 1.00 87.44 72 SER A CA 1
ATOM 551 C C . SER A 1 72 ? -10.155 -12.908 8.158 1.00 87.44 72 SER A C 1
ATOM 553 O O . SER A 1 72 ? -9.124 -12.321 8.481 1.00 87.44 72 SER A O 1
ATOM 555 N N . GLY A 1 73 ? -11.121 -13.182 9.039 1.00 86.50 73 GLY A N 1
ATOM 556 C CA . GLY A 1 73 ? -11.074 -12.726 10.430 1.00 86.50 73 GLY A CA 1
ATOM 557 C C . GLY A 1 73 ? -11.522 -11.264 10.596 1.00 86.50 73 GLY A C 1
ATOM 558 O O . GLY A 1 73 ? -12.297 -10.777 9.771 1.00 86.50 73 GLY A O 1
ATOM 559 N N . PRO A 1 74 ? -11.089 -10.573 11.670 1.00 81.81 74 PRO A N 1
ATOM 560 C CA . PRO A 1 74 ? -11.482 -9.187 11.949 1.00 81.81 74 PRO A CA 1
ATOM 561 C C . PRO A 1 74 ? -10.963 -8.166 10.926 1.00 81.81 74 PRO A C 1
ATOM 563 O O . PRO A 1 74 ? -11.595 -7.129 10.734 1.00 81.81 74 PRO A O 1
ATOM 566 N N . GLY A 1 75 ? -9.834 -8.465 10.274 1.00 85.88 75 GLY A N 1
ATOM 567 C CA . GLY A 1 75 ? -9.203 -7.595 9.284 1.00 85.88 75 GLY A CA 1
ATOM 568 C C . GLY A 1 75 ? -8.606 -6.315 9.872 1.00 85.88 75 GLY A C 1
ATOM 569 O O . GLY A 1 75 ? -8.091 -6.313 10.993 1.00 85.88 75 GLY A O 1
ATOM 570 N N . HIS A 1 76 ? -8.678 -5.225 9.110 1.00 86.38 76 HIS A N 1
ATOM 571 C CA . HIS A 1 76 ? -8.019 -3.956 9.415 1.00 86.38 76 HIS A CA 1
ATOM 572 C C . HIS A 1 76 ? -9.008 -2.798 9.598 1.00 86.38 76 HIS A C 1
ATOM 574 O O . HIS A 1 76 ? -10.006 -2.701 8.887 1.00 86.38 76 HIS A O 1
ATOM 580 N N . GLY A 1 77 ? -8.726 -1.878 10.530 1.00 72.88 77 GLY A N 1
ATOM 581 C CA . GLY A 1 77 ? -9.542 -0.672 10.717 1.00 72.88 77 GLY A CA 1
ATOM 582 C C . GLY A 1 77 ? -9.233 0.164 11.972 1.00 72.88 77 GLY A C 1
ATOM 583 O O . GLY A 1 77 ? -8.240 -0.086 12.647 1.00 72.88 77 GLY A O 1
ATOM 584 N N . PRO A 1 78 ? -10.065 1.180 12.276 1.00 62.62 78 PRO A N 1
ATOM 585 C CA . PRO A 1 78 ? -9.994 2.043 13.460 1.00 62.62 78 PRO A CA 1
ATOM 586 C C . PRO A 1 78 ? -10.156 1.282 14.791 1.00 62.62 78 PRO A C 1
ATOM 588 O O . PRO A 1 78 ? -10.759 0.210 14.832 1.00 62.62 78 PRO A O 1
ATOM 591 N N . PRO A 1 79 ? -9.723 1.886 15.914 1.00 48.59 79 PRO A N 1
ATOM 592 C CA . PRO A 1 79 ? -10.539 2.936 16.549 1.00 48.59 79 PRO A CA 1
ATOM 593 C C . PRO A 1 79 ? -10.170 4.370 16.145 1.00 48.59 79 PRO A C 1
ATOM 595 O O . PRO A 1 79 ? -10.998 5.272 16.275 1.00 48.59 79 PRO A O 1
ATOM 598 N N . SER A 1 80 ? -8.995 4.580 15.550 1.00 40.38 80 SER A N 1
ATOM 599 C CA . SER A 1 80 ? -8.723 5.748 14.712 1.00 40.38 80 SER A CA 1
ATOM 600 C C . SER A 1 80 ? -8.005 5.322 13.432 1.00 40.38 80 SER A C 1
ATOM 602 O O . SER A 1 80 ? -6.938 4.728 13.477 1.00 40.38 80 SER A O 1
ATOM 604 N N . SER A 1 81 ? -8.601 5.630 12.280 1.00 44.00 81 SER A N 1
ATOM 605 C CA . SER A 1 81 ? -7.896 5.664 10.994 1.00 44.00 81 SER A CA 1
ATOM 606 C C . SER A 1 81 ? -8.089 7.052 10.415 1.00 44.00 81 SER A C 1
ATOM 608 O O . SER A 1 81 ? -9.028 7.303 9.668 1.00 44.00 81 SER A O 1
ATOM 610 N N . LYS A 1 82 ? -7.258 8.010 10.831 1.00 41.75 82 LYS A N 1
ATOM 611 C CA . LYS A 1 82 ? -7.335 9.387 10.325 1.00 41.75 82 LYS A CA 1
ATOM 612 C C . LYS A 1 82 ? -6.435 9.549 9.105 1.00 41.75 82 LYS A C 1
ATOM 614 O O . LYS A 1 82 ? -5.265 9.895 9.227 1.00 41.75 82 LYS A O 1
ATOM 619 N N . MET A 1 83 ? -6.993 9.328 7.918 1.00 50.25 83 MET A N 1
ATOM 620 C CA . MET A 1 83 ? -6.262 9.529 6.664 1.00 50.25 83 MET A CA 1
ATOM 621 C C . MET A 1 83 ? -6.153 11.013 6.267 1.00 50.25 83 MET A C 1
ATOM 623 O O . MET A 1 83 ? -7.105 11.773 6.433 1.00 50.25 83 MET A O 1
ATOM 627 N N . LEU A 1 84 ? -5.027 11.424 5.675 1.00 41.69 84 LEU A N 1
ATOM 628 C CA . LEU A 1 84 ? -4.803 12.728 5.037 1.00 41.69 84 LEU A CA 1
ATOM 629 C C . LEU A 1 84 ? -4.106 12.580 3.648 1.00 41.69 84 LEU A C 1
ATOM 631 O O . LEU A 1 84 ? -2.893 12.426 3.608 1.00 41.69 84 LEU A O 1
ATOM 635 N N . CYS A 1 85 ? -4.866 12.703 2.535 1.00 34.44 85 CYS A N 1
ATOM 636 C CA . CYS A 1 85 ? -4.566 13.450 1.269 1.00 34.44 85 CYS A CA 1
ATOM 637 C C . CYS A 1 85 ? -3.177 13.293 0.555 1.00 34.44 85 CYS A C 1
ATOM 639 O O . CYS A 1 85 ? -2.186 13.696 1.149 1.00 34.44 85 CYS A O 1
ATOM 641 N N . TRP A 1 86 ? -2.955 12.922 -0.733 1.00 28.16 86 TRP A N 1
ATOM 642 C CA . TRP A 1 86 ? -3.737 12.628 -1.978 1.00 28.16 86 TRP A CA 1
ATOM 643 C C . TRP A 1 86 ? -2.712 12.360 -3.142 1.00 28.16 86 TRP A C 1
ATOM 645 O O . TRP A 1 86 ? -1.800 13.188 -3.247 1.00 28.16 86 TRP A O 1
ATOM 655 N N . PRO A 1 87 ? -2.857 11.434 -4.135 1.00 46.22 87 PRO A N 1
ATOM 656 C CA . PRO A 1 87 ? -3.419 10.066 -4.207 1.00 46.22 87 PRO A CA 1
ATOM 657 C C . PRO A 1 87 ? -2.396 8.981 -4.758 1.00 46.22 87 PRO A C 1
ATOM 659 O O . PRO A 1 87 ? -1.185 9.159 -4.658 1.00 46.22 87 PRO A O 1
ATOM 662 N N . TRP A 1 88 ? -2.913 7.917 -5.410 1.00 34.25 88 TRP A N 1
ATOM 663 C CA . TRP A 1 88 ? -2.371 6.938 -6.408 1.00 34.25 88 TRP A CA 1
ATOM 664 C C . TRP A 1 88 ? -2.072 5.473 -5.942 1.00 34.25 88 TRP A C 1
ATOM 666 O O . TRP A 1 88 ? -1.405 5.264 -4.942 1.00 34.25 88 TRP A O 1
ATOM 676 N N . SER A 1 89 ? -2.499 4.496 -6.775 1.00 37.53 89 SER A N 1
ATOM 677 C CA . SER A 1 89 ? -2.171 3.040 -6.902 1.00 37.53 89 SER A CA 1
ATOM 678 C C . SER A 1 89 ? -2.495 1.978 -5.819 1.00 37.53 89 SER A C 1
ATOM 680 O O . SER A 1 89 ? -1.911 1.924 -4.743 1.00 37.53 89 SER A O 1
ATOM 682 N N . VAL A 1 90 ? -3.284 0.972 -6.226 1.00 49.06 90 VAL A N 1
ATOM 683 C CA . VAL A 1 90 ? -3.483 -0.360 -5.610 1.00 49.06 90 VAL A CA 1
ATOM 684 C C . VAL A 1 90 ? -3.413 -1.426 -6.711 1.00 49.06 90 VAL A C 1
ATOM 686 O O . VAL A 1 90 ? -4.129 -1.319 -7.705 1.00 49.06 90 VAL A O 1
ATOM 689 N N . ALA A 1 91 ? -2.594 -2.468 -6.543 1.00 43.28 91 ALA A N 1
ATOM 690 C CA . ALA A 1 91 ? -2.442 -3.565 -7.502 1.00 43.28 91 ALA A CA 1
ATOM 691 C C . ALA A 1 91 ? -2.915 -4.900 -6.903 1.00 43.28 91 ALA A C 1
ATOM 693 O O . ALA A 1 91 ? -2.335 -5.428 -5.952 1.00 43.28 91 ALA A O 1
ATOM 694 N N . LYS A 1 92 ? -3.961 -5.482 -7.491 1.00 43.12 92 LYS A N 1
ATOM 695 C CA . LYS A 1 92 ? -4.553 -6.743 -7.042 1.00 43.12 92 LYS A CA 1
ATOM 696 C C . LYS A 1 92 ? -3.812 -7.926 -7.663 1.00 43.12 92 LYS A C 1
ATOM 698 O O . LYS A 1 92 ? -4.058 -8.294 -8.817 1.00 43.12 92 LYS A O 1
ATOM 703 N N . GLY A 1 93 ? -2.876 -8.484 -6.899 1.00 34.31 93 GLY A N 1
ATOM 704 C CA . GLY A 1 93 ? -2.200 -9.734 -7.242 1.00 34.31 93 GLY A CA 1
ATOM 705 C C . GLY A 1 93 ? -3.168 -10.920 -7.233 1.00 34.31 93 GLY A C 1
ATOM 706 O O . GLY A 1 93 ? -4.244 -10.854 -6.640 1.00 34.31 93 GLY A O 1
ATOM 707 N N . ILE A 1 94 ? -2.790 -12.003 -7.909 1.00 36.00 94 ILE A N 1
ATOM 708 C CA . ILE A 1 94 ? -3.454 -13.303 -7.750 1.00 36.00 94 ILE A CA 1
ATOM 709 C C . ILE A 1 94 ? -2.785 -14.118 -6.635 1.00 36.00 94 ILE A C 1
ATOM 711 O O . ILE A 1 94 ? -1.564 -14.075 -6.472 1.00 36.00 94 ILE A O 1
ATOM 715 N N . GLY A 1 95 ? -3.607 -14.845 -5.879 1.00 40.12 95 GLY A N 1
ATOM 7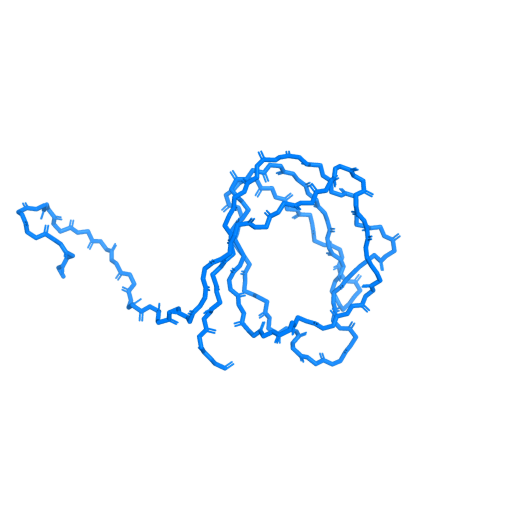16 C CA . GLY A 1 95 ? -3.246 -15.631 -4.699 1.00 40.12 95 GLY A CA 1
ATOM 717 C C . GLY A 1 95 ? -4.493 -15.882 -3.875 1.00 40.12 95 GLY A C 1
ATOM 718 O O . GLY A 1 95 ? -4.717 -15.072 -2.952 1.00 40.12 95 GLY A O 1
#